Protein AF-A0A1F4JVZ9-F1 (afdb_monomer)

Sequence (107 aa):
MTAILTAGLSLKPQYDDAALACRAEGLWFEVHPENYLVADGPRLQWLEAMRARHPISLHGVSLSIAADAEPDAAHLQRLATLAGRRSGRGTQRKSRYRSCAIALRTA

Nearest PDB structures (foldseek):
  6wn6-assembly1_A  TM=4.108E-01  e=5.362E+00  Escherichia coli
  6sh5-assembly1_A  TM=3.761E-01  e=2.268E+00  Saccharomyces cerevisiae

Secondary structure (DSSP, 8-state):
--PPP--EEE--GGGHHHHHH---TT-EEEE-GGGT-SSSSHHHHHHHHHHHHS-EEE---S--TTSSSPP-HHHHHHHHHHHH---SS-------------S-S--

pLDDT: mean 80.31, std 22.62, range [27.42, 96.81]

Solvent-accessible surface area (backbone atoms only — not comparable to full-atom values): 7200 Å² total; per-residue (Å²): 134,87,79,81,88,67,53,72,44,79,66,51,81,96,42,48,69,60,59,62,70,56,79,67,83,64,51,30,36,33,40,54,50,79,80,49,75,55,98,73,53,73,62,46,55,49,51,36,56,40,57,65,77,32,58,71,46,77,51,80,85,80,66,58,87,88,49,96,60,81,67,61,63,70,56,52,52,48,52,52,50,61,70,67,60,72,60,85,80,74,88,70,71,83,69,87,73,90,77,83,77,84,82,88,88,84,133

Foldseek 3Di:
DDDDDADEEEDDPVCLVVLLPDDDPRYAYEYACVVVLDPDDPVLVSVLSNVVRHHYHHDYDPQPPVDPDDGDPVVVVSVVVSVPDHNPDDPPPPPVPPPDPDDDPDD

Structure (mmCIF, N/CA/C/O backbone):
data_AF-A0A1F4JVZ9-F1
#
_entry.id   AF-A0A1F4JVZ9-F1
#
loop_
_atom_site.group_PDB
_atom_site.id
_atom_site.type_symbol
_atom_site.label_atom_id
_atom_site.label_alt_id
_atom_site.label_comp_id
_atom_site.label_asym_id
_atom_site.label_entity_id
_atom_site.label_seq_id
_atom_site.pdbx_PDB_ins_code
_atom_site.Cartn_x
_atom_site.Cartn_y
_atom_site.Cartn_z
_atom_site.occupancy
_atom_site.B_iso_or_equiv
_atom_site.auth_seq_id
_atom_site.auth_comp_id
_atom_site.auth_asym_id
_atom_site.auth_atom_id
_atom_site.pdbx_PDB_model_num
ATOM 1 N N . MET A 1 1 ? 6.429 18.032 21.267 1.00 47.47 1 MET A N 1
ATOM 2 C CA . MET A 1 1 ? 5.406 17.141 20.677 1.00 47.47 1 MET A CA 1
ATOM 3 C C . MET A 1 1 ? 5.830 15.715 20.953 1.00 47.47 1 MET A C 1
ATOM 5 O O . MET A 1 1 ? 6.762 15.244 20.320 1.00 47.47 1 MET A O 1
ATOM 9 N N . THR A 1 2 ? 5.209 15.058 21.924 1.00 61.16 2 THR A N 1
ATOM 10 C CA . THR A 1 2 ? 5.399 13.625 22.163 1.00 61.16 2 THR A CA 1
ATOM 11 C C . THR A 1 2 ? 4.605 12.880 21.094 1.00 61.16 2 THR A C 1
ATOM 13 O O . THR A 1 2 ? 3.382 12.998 21.040 1.00 61.16 2 THR A O 1
ATOM 16 N N . ALA A 1 3 ? 5.292 12.204 20.174 1.00 79.38 3 ALA A N 1
ATOM 17 C CA . ALA A 1 3 ? 4.629 11.338 19.209 1.00 79.38 3 ALA A CA 1
ATOM 18 C C . ALA A 1 3 ? 4.195 10.056 19.928 1.00 79.38 3 ALA A C 1
ATOM 20 O O . ALA A 1 3 ? 5.013 9.406 20.576 1.00 79.38 3 ALA A O 1
ATOM 21 N N . ILE A 1 4 ? 2.911 9.711 19.833 1.00 87.31 4 ILE A N 1
ATOM 22 C CA . ILE A 1 4 ? 2.414 8.415 20.297 1.00 87.31 4 ILE A CA 1
ATOM 23 C C . ILE A 1 4 ? 2.856 7.375 19.265 1.00 87.31 4 ILE A C 1
ATOM 25 O O . ILE A 1 4 ? 2.565 7.521 18.075 1.00 87.31 4 ILE A O 1
ATOM 29 N N . LEU A 1 5 ? 3.592 6.358 19.715 1.00 90.06 5 LEU A N 1
ATOM 30 C CA . LEU A 1 5 ? 3.977 5.233 18.869 1.00 90.06 5 LEU A CA 1
ATOM 31 C C . LEU A 1 5 ? 2.740 4.406 18.516 1.00 90.06 5 LEU A C 1
ATOM 33 O O . LEU A 1 5 ? 1.847 4.213 19.337 1.00 90.06 5 LEU A O 1
ATOM 37 N N . THR A 1 6 ? 2.699 3.930 17.279 1.00 93.69 6 THR A N 1
ATOM 38 C CA . THR A 1 6 ? 1.590 3.149 16.725 1.00 93.69 6 THR A CA 1
ATOM 39 C C . THR A 1 6 ? 2.123 1.897 16.034 1.00 93.69 6 THR A C 1
ATOM 41 O O . THR A 1 6 ? 3.336 1.759 15.866 1.00 93.69 6 THR A O 1
ATOM 44 N N . ALA A 1 7 ? 1.235 0.983 15.639 1.00 93.06 7 ALA A N 1
ATOM 45 C CA . ALA A 1 7 ? 1.601 -0.282 15.009 1.00 93.06 7 ALA A CA 1
ATOM 46 C C . ALA A 1 7 ? 0.926 -0.444 13.642 1.00 93.06 7 ALA A C 1
ATOM 48 O O . ALA A 1 7 ? -0.219 -0.030 13.450 1.00 93.06 7 ALA A O 1
ATOM 49 N N . GLY A 1 8 ? 1.656 -1.060 12.712 1.00 94.69 8 GLY A N 1
ATOM 50 C CA . GLY A 1 8 ? 1.188 -1.366 11.365 1.00 94.69 8 GLY A CA 1
ATOM 51 C C . GLY A 1 8 ? 1.159 -2.860 11.088 1.00 94.69 8 GLY A C 1
ATOM 52 O O . GLY A 1 8 ? 1.949 -3.610 11.661 1.00 94.69 8 GLY A O 1
ATOM 53 N N . LEU A 1 9 ? 0.267 -3.283 10.193 1.00 95.44 9 LEU A N 1
ATOM 54 C CA . LEU A 1 9 ? 0.182 -4.662 9.710 1.00 95.44 9 LEU A CA 1
ATOM 55 C C . LEU A 1 9 ? 0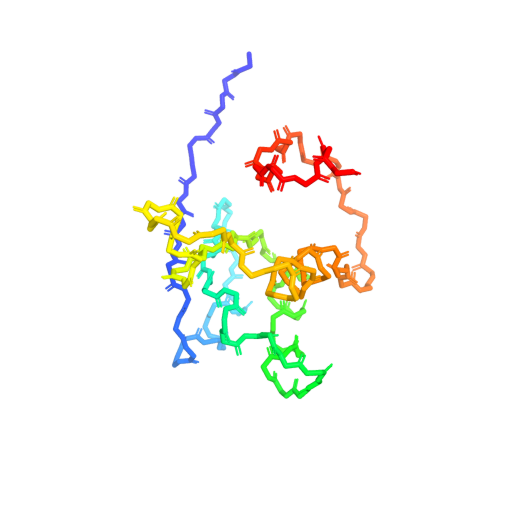.216 -4.705 8.182 1.00 95.44 9 LEU A C 1
ATOM 57 O O . LEU A 1 9 ? -0.510 -3.963 7.521 1.00 95.44 9 LEU A O 1
ATOM 61 N N . SER A 1 10 ? 0.994 -5.621 7.611 1.00 95.06 10 SER A N 1
ATOM 62 C CA . SER A 1 10 ? 0.914 -5.915 6.179 1.00 95.06 10 SER A CA 1
ATOM 63 C C . SER A 1 10 ? -0.410 -6.622 5.877 1.00 95.06 10 SER A C 1
ATOM 65 O O . SER A 1 10 ? -0.702 -7.688 6.427 1.00 95.06 10 SER A O 1
ATOM 67 N N . LEU A 1 11 ? -1.227 -6.024 5.013 1.00 93.62 11 LEU A N 1
ATOM 68 C CA . LEU A 1 11 ? -2.548 -6.539 4.673 1.00 93.62 11 LEU A CA 1
ATOM 69 C C . LEU A 1 11 ? -2.438 -7.653 3.629 1.00 93.62 11 LEU A C 1
ATOM 71 O O . LEU A 1 11 ? -1.834 -7.480 2.568 1.00 93.62 11 LEU A O 1
ATOM 75 N N . LYS A 1 12 ? -3.063 -8.794 3.925 1.00 90.19 12 LYS A N 1
ATOM 76 C CA . LYS A 1 12 ? -3.234 -9.908 2.987 1.00 90.19 12 LYS A CA 1
ATOM 77 C C . LYS A 1 12 ? -4.723 -10.079 2.680 1.00 90.19 12 LYS A C 1
ATOM 79 O O . LYS A 1 12 ? -5.503 -9.986 3.627 1.00 90.19 12 LYS A O 1
ATOM 84 N N . PRO A 1 13 ? -5.104 -10.442 1.440 1.00 87.62 13 PRO A N 1
ATOM 85 C CA . PRO A 1 13 ? -6.511 -10.518 1.027 1.00 87.62 13 PRO A CA 1
ATOM 86 C C . PRO A 1 13 ? -7.398 -11.387 1.930 1.00 87.62 13 PRO A C 1
ATOM 88 O O . PRO A 1 13 ? -8.551 -11.075 2.195 1.00 87.62 13 PRO A O 1
ATOM 91 N N . GLN A 1 14 ? -6.841 -12.469 2.477 1.00 92.00 14 GLN A N 1
ATOM 92 C CA . GLN A 1 14 ? -7.545 -13.360 3.408 1.00 92.00 14 GLN A CA 1
ATOM 93 C C . GLN A 1 14 ? -7.985 -12.702 4.733 1.00 92.00 14 GLN A C 1
ATOM 95 O O . GLN A 1 14 ? -8.724 -13.321 5.493 1.00 92.00 14 GLN A O 1
ATOM 100 N N . TYR A 1 15 ? -7.519 -11.486 5.034 1.00 93.50 15 TYR A N 1
ATOM 101 C CA . TYR A 1 15 ? -7.862 -10.737 6.244 1.00 93.50 15 TYR A CA 1
ATOM 102 C C . TYR A 1 15 ? -8.615 -9.435 5.949 1.00 93.50 15 TYR A C 1
ATOM 104 O O . TYR A 1 15 ? -8.800 -8.644 6.871 1.00 93.50 15 TYR A O 1
ATOM 112 N N . ASP A 1 16 ? -9.058 -9.207 4.711 1.00 90.12 16 ASP A N 1
ATOM 113 C CA . ASP A 1 16 ? -9.684 -7.948 4.292 1.00 90.12 16 ASP A CA 1
ATOM 114 C C . ASP A 1 16 ? -10.920 -7.596 5.143 1.00 90.12 16 ASP A C 1
ATOM 116 O O . ASP A 1 16 ? -11.006 -6.490 5.681 1.00 90.12 16 ASP A O 1
ATOM 120 N N . ASP A 1 17 ? -11.825 -8.551 5.383 1.00 93.19 17 ASP A N 1
ATOM 121 C CA . ASP A 1 17 ? -13.019 -8.334 6.215 1.00 93.19 17 ASP A CA 1
ATOM 122 C C . ASP A 1 17 ? -12.673 -8.005 7.674 1.00 93.19 17 ASP A C 1
ATOM 124 O O . ASP A 1 17 ? -13.231 -7.079 8.271 1.00 93.19 1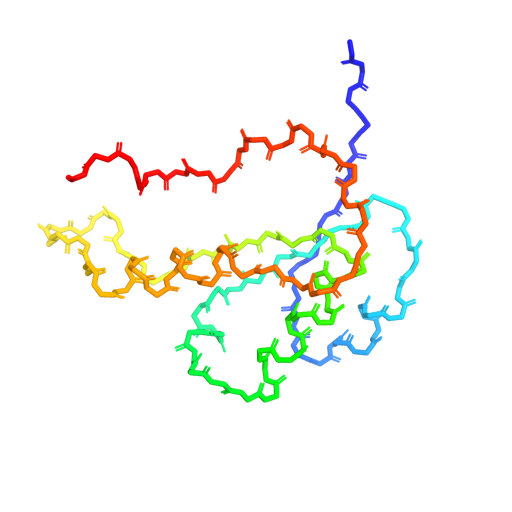7 ASP A O 1
ATOM 128 N N . ALA A 1 18 ? -11.720 -8.741 8.255 1.00 94.94 18 ALA A N 1
ATOM 129 C CA . ALA A 1 18 ? -11.278 -8.535 9.633 1.00 94.94 18 ALA A CA 1
ATOM 130 C C . ALA A 1 18 ? -10.559 -7.187 9.796 1.00 94.94 18 ALA A C 1
ATOM 132 O O . ALA A 1 18 ? -10.792 -6.465 10.769 1.00 94.94 18 ALA A O 1
ATOM 133 N N . ALA A 1 19 ? -9.717 -6.829 8.825 1.00 93.75 19 ALA A N 1
ATOM 134 C CA . ALA A 1 19 ? -9.019 -5.555 8.774 1.00 93.75 19 ALA A CA 1
ATOM 135 C C . ALA A 1 19 ? -10.014 -4.398 8.666 1.00 93.75 19 ALA A C 1
ATOM 137 O O . ALA A 1 19 ? -9.937 -3.458 9.455 1.00 93.75 19 ALA A O 1
ATOM 138 N N . LEU A 1 20 ? -11.003 -4.508 7.774 1.00 94.06 20 LEU A N 1
ATOM 139 C CA . LEU A 1 20 ? -12.051 -3.509 7.619 1.00 94.06 20 LEU A CA 1
ATOM 140 C C . LEU A 1 20 ? -12.853 -3.362 8.911 1.00 94.06 20 LEU A C 1
ATOM 142 O O . LEU A 1 20 ? -13.091 -2.240 9.356 1.00 94.06 20 LEU A O 1
ATOM 146 N N . ALA A 1 21 ? -13.282 -4.464 9.532 1.00 94.56 21 ALA A N 1
ATOM 147 C CA . ALA A 1 21 ? -14.068 -4.467 10.766 1.00 94.56 21 ALA A CA 1
ATOM 148 C C . ALA A 1 21 ? -13.313 -3.904 11.984 1.00 94.56 21 ALA A C 1
ATOM 150 O O . ALA A 1 21 ? -13.955 -3.425 12.921 1.00 94.56 21 ALA A O 1
ATOM 151 N N . CYS A 1 22 ? -11.978 -3.911 11.964 1.00 93.62 22 CYS A N 1
ATOM 152 C CA . CYS A 1 22 ? -11.151 -3.468 13.076 1.00 93.62 22 CYS A CA 1
ATOM 153 C C . CYS A 1 22 ? -11.410 -1.999 13.469 1.00 93.62 22 CYS A C 1
ATOM 155 O O . CYS A 1 22 ? -11.719 -1.124 12.652 1.00 93.62 22 CYS A O 1
ATOM 157 N N . ARG A 1 23 ? -11.299 -1.723 14.770 1.00 91.81 23 ARG A N 1
ATOM 158 C CA . ARG A 1 23 ? -11.490 -0.395 15.380 1.00 91.81 23 ARG A CA 1
ATOM 159 C C . ARG A 1 23 ? -10.341 0.007 16.305 1.00 91.81 23 ARG A C 1
ATOM 161 O O . ARG A 1 23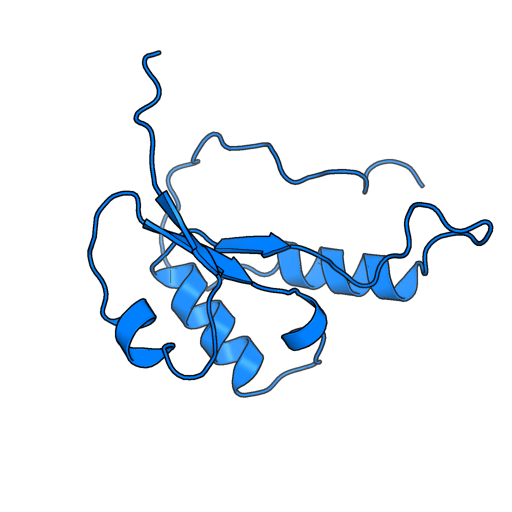 ? -10.473 0.986 17.028 1.00 91.81 23 ARG A O 1
ATOM 168 N N . ALA A 1 24 ? -9.240 -0.746 16.298 1.00 91.69 24 ALA A N 1
ATOM 169 C CA . ALA A 1 24 ? -8.091 -0.467 17.149 1.00 91.69 24 ALA A CA 1
ATOM 170 C C . ALA A 1 24 ? -7.491 0.907 16.814 1.00 91.69 24 ALA A C 1
ATOM 172 O O . ALA A 1 24 ? -7.154 1.188 15.660 1.00 91.69 24 ALA A O 1
ATOM 173 N N . GLU A 1 25 ? -7.364 1.765 17.825 1.00 90.38 25 GLU A N 1
ATOM 174 C CA . GLU A 1 25 ? -6.760 3.083 17.657 1.00 90.38 25 GLU A CA 1
ATOM 175 C C . GLU A 1 25 ? -5.274 2.961 17.309 1.00 90.38 25 GLU A C 1
ATOM 177 O O . GLU A 1 25 ? -4.553 2.115 17.834 1.00 90.38 25 GLU A O 1
ATOM 182 N N . GLY A 1 26 ? -4.809 3.812 16.395 1.00 89.25 26 GLY A N 1
ATOM 183 C CA . GLY A 1 26 ? -3.416 3.810 15.948 1.00 89.25 26 GLY A CA 1
ATOM 184 C C . GLY A 1 26 ? -3.055 2.699 14.957 1.00 89.25 26 GLY A C 1
ATOM 185 O O . GLY A 1 26 ? -1.946 2.723 14.439 1.00 89.25 26 GLY A O 1
ATOM 186 N N . LEU A 1 27 ? -3.955 1.766 14.634 1.00 93.62 27 LEU A N 1
ATOM 187 C CA . LEU A 1 27 ? -3.673 0.743 13.628 1.00 93.62 27 LEU A CA 1
ATOM 188 C C . LEU A 1 27 ? -3.636 1.342 12.214 1.00 93.62 27 LEU A C 1
ATOM 190 O O . LEU A 1 27 ? -4.567 2.035 11.790 1.00 93.62 27 LEU A O 1
ATOM 194 N N . TRP A 1 28 ? -2.584 1.021 11.468 1.00 94.81 28 TRP A N 1
ATOM 195 C CA . TRP A 1 28 ? -2.457 1.309 10.040 1.00 94.81 28 TRP A CA 1
ATOM 196 C C . TRP A 1 28 ? -2.096 0.041 9.264 1.00 94.81 28 TRP A C 1
ATOM 198 O O . TRP A 1 28 ? -1.635 -0.943 9.843 1.00 94.81 28 TRP A O 1
ATOM 208 N N . PHE A 1 29 ? -2.320 0.048 7.952 1.00 96.31 29 PHE A N 1
ATOM 209 C CA . PHE A 1 29 ? -2.031 -1.113 7.113 1.00 96.31 29 PHE A CA 1
ATOM 210 C C . PHE A 1 29 ? -1.034 -0.787 6.012 1.00 96.31 29 PHE A C 1
ATOM 212 O O . PHE A 1 29 ? -1.042 0.303 5.445 1.00 96.31 29 PHE A O 1
ATOM 219 N N . GLU A 1 30 ? -0.188 -1.754 5.695 1.00 96.81 30 GLU A N 1
ATOM 220 C CA . GLU A 1 30 ? 0.734 -1.700 4.569 1.00 96.81 30 GLU A CA 1
ATOM 221 C C . GLU A 1 30 ? 0.220 -2.572 3.426 1.00 96.81 30 GLU A C 1
ATOM 223 O O . GLU A 1 30 ? -0.254 -3.688 3.650 1.00 96.81 30 GLU A O 1
ATOM 228 N N . VAL A 1 31 ? 0.327 -2.070 2.197 1.00 95.44 31 VAL A N 1
ATOM 229 C CA . VAL A 1 31 ? -0.006 -2.817 0.982 1.00 95.44 31 VAL A CA 1
ATOM 230 C C . VAL A 1 31 ? 1.067 -2.639 -0.085 1.00 95.44 31 VAL A C 1
ATOM 232 O O . VAL A 1 31 ? 1.695 -1.585 -0.177 1.00 95.44 31 VAL A O 1
ATOM 235 N N . HIS A 1 32 ? 1.213 -3.640 -0.952 1.00 94.81 32 HIS A N 1
ATOM 236 C CA . HIS A 1 32 ? 2.003 -3.503 -2.174 1.00 94.81 32 HIS A CA 1
ATOM 237 C C . HIS A 1 32 ? 1.154 -2.834 -3.263 1.00 94.81 32 HIS A C 1
ATOM 239 O O . HIS A 1 32 ? 0.108 -3.388 -3.628 1.00 94.81 32 HIS A O 1
ATOM 245 N N . PRO A 1 33 ? 1.548 -1.658 -3.784 1.00 94.12 33 PRO A N 1
ATOM 246 C CA . PRO A 1 33 ? 0.786 -0.950 -4.806 1.00 94.12 33 PRO A CA 1
ATOM 247 C C . PRO A 1 33 ? 0.598 -1.781 -6.080 1.00 94.12 33 PRO A C 1
ATOM 249 O O . PRO A 1 33 ? -0.437 -1.652 -6.726 1.00 94.12 33 PRO A O 1
ATOM 252 N N . GLU A 1 34 ? 1.527 -2.678 -6.408 1.00 93.19 34 GLU A N 1
ATOM 253 C CA . GLU A 1 34 ? 1.516 -3.525 -7.606 1.00 93.19 34 GLU A CA 1
ATOM 254 C C . GLU A 1 34 ? 0.278 -4.423 -7.702 1.00 93.19 34 GLU A C 1
ATOM 256 O O . GLU A 1 34 ? -0.199 -4.707 -8.801 1.00 93.19 34 GLU A O 1
ATOM 261 N N . ASN A 1 35 ? -0.325 -4.784 -6.567 1.00 92.31 35 ASN A N 1
ATOM 262 C CA . ASN A 1 35 ? -1.582 -5.538 -6.538 1.00 92.31 35 ASN A CA 1
ATOM 263 C C . ASN A 1 35 ? -2.794 -4.715 -7.016 1.00 92.31 35 ASN A C 1
ATOM 265 O O . ASN A 1 35 ? -3.830 -5.295 -7.361 1.00 92.31 35 ASN A O 1
ATOM 269 N N . TYR A 1 36 ? -2.657 -3.386 -7.049 1.00 93.06 36 TYR A N 1
ATOM 270 C CA . TYR A 1 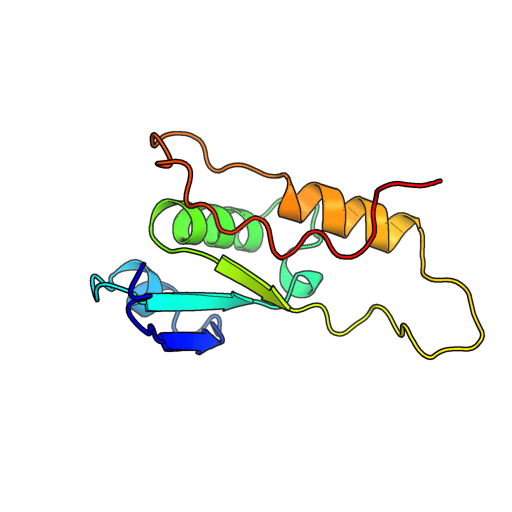36 ? -3.714 -2.401 -7.288 1.00 93.06 36 TYR A CA 1
ATOM 271 C C . TYR A 1 36 ? -3.437 -1.475 -8.481 1.00 93.06 36 TYR A C 1
ATOM 273 O O . TYR A 1 36 ? -4.258 -0.601 -8.757 1.00 93.06 36 TYR A O 1
ATOM 281 N N . LEU A 1 37 ? -2.331 -1.654 -9.220 1.00 92.25 37 LEU A N 1
ATOM 282 C CA . LEU A 1 37 ? -2.040 -0.923 -10.468 1.00 92.25 37 LEU A CA 1
ATOM 283 C C . LEU A 1 37 ? -2.895 -1.437 -11.644 1.00 92.25 37 LEU A C 1
ATOM 285 O O . LEU A 1 37 ? -2.391 -1.736 -12.726 1.00 92.25 37 LEU A O 1
ATOM 289 N N . VAL A 1 38 ? -4.202 -1.544 -11.414 1.00 88.75 38 VAL A N 1
ATOM 290 C CA . VAL A 1 38 ? -5.235 -1.931 -12.378 1.00 88.75 38 VAL A CA 1
ATOM 291 C C . VAL A 1 38 ? -6.134 -0.730 -12.672 1.00 88.75 38 VAL A C 1
ATOM 293 O O . VAL A 1 38 ? -6.228 0.195 -11.865 1.00 88.75 38 VAL A O 1
ATOM 296 N N . ALA A 1 39 ? -6.781 -0.719 -13.838 1.00 84.25 39 ALA A N 1
ATOM 297 C CA . ALA A 1 39 ? -7.642 0.396 -14.240 1.00 84.25 39 ALA A CA 1
ATOM 298 C C . ALA A 1 39 ? -8.854 0.558 -13.306 1.00 84.25 39 ALA A C 1
ATOM 300 O O . ALA A 1 39 ? -9.174 1.673 -12.895 1.00 84.25 39 ALA A O 1
ATOM 301 N N . ASP A 1 40 ? -9.483 -0.567 -12.964 1.00 85.31 40 ASP A N 1
ATOM 302 C CA . ASP A 1 40 ? -10.626 -0.678 -12.062 1.00 85.31 40 ASP A CA 1
ATOM 303 C C . ASP A 1 40 ? -10.726 -2.131 -11.553 1.00 85.31 40 ASP A C 1
ATOM 305 O O . ASP A 1 40 ? -9.959 -3.008 -11.968 1.00 85.31 40 ASP A O 1
ATOM 309 N N . GLY A 1 41 ? -11.669 -2.393 -10.655 1.00 89.50 41 GLY A N 1
ATOM 310 C CA . GLY A 1 41 ? -12.056 -3.723 -10.221 1.00 89.50 41 GLY A CA 1
ATOM 311 C C . GLY A 1 41 ? -12.163 -3.860 -8.704 1.00 89.50 41 GLY A C 1
ATOM 312 O O . GLY A 1 41 ? -11.897 -2.919 -7.949 1.00 89.50 41 GLY A O 1
ATOM 313 N N . PRO A 1 42 ? -12.505 -5.069 -8.230 1.00 90.31 42 PRO A N 1
ATOM 314 C CA . PRO A 1 42 ? -12.786 -5.321 -6.819 1.00 90.31 42 PRO A CA 1
ATOM 315 C C . PRO A 1 42 ? -11.601 -4.988 -5.907 1.00 90.31 42 PRO A C 1
ATOM 317 O O . PRO A 1 42 ? -11.802 -4.517 -4.795 1.00 90.31 42 PRO A O 1
ATOM 320 N N . ARG A 1 43 ? -10.358 -5.156 -6.383 1.00 90.44 43 ARG A N 1
ATOM 321 C CA . ARG A 1 43 ? -9.159 -4.805 -5.604 1.00 90.44 43 ARG A CA 1
ATOM 322 C C . ARG A 1 43 ? -9.082 -3.309 -5.313 1.00 90.44 43 ARG A C 1
ATOM 324 O O . ARG A 1 43 ? -8.747 -2.919 -4.200 1.00 90.44 43 ARG A O 1
ATOM 331 N N . LEU A 1 44 ? -9.389 -2.470 -6.302 1.00 91.50 44 LEU 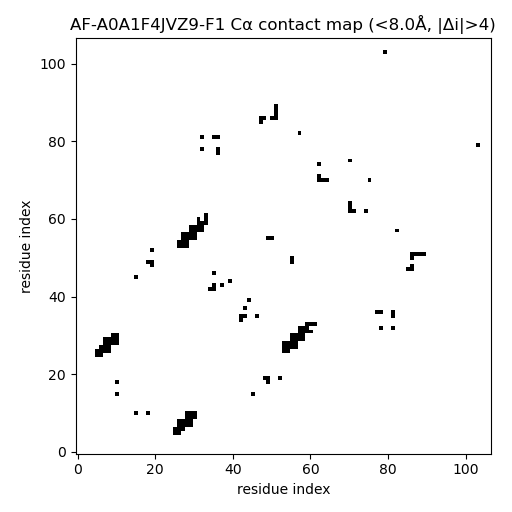A N 1
ATOM 332 C CA . LEU A 1 44 ? -9.322 -1.022 -6.129 1.00 91.50 44 LEU A CA 1
ATOM 333 C C . LEU A 1 44 ? -10.441 -0.534 -5.202 1.00 91.50 44 LEU A C 1
ATOM 335 O O . LEU A 1 44 ? -10.180 0.265 -4.307 1.00 91.50 44 LEU A O 1
ATOM 339 N N . GLN A 1 45 ? -11.644 -1.095 -5.344 1.00 91.56 45 GLN A N 1
ATOM 340 C CA . GLN A 1 45 ? -12.775 -0.824 -4.449 1.00 91.56 45 GLN A CA 1
ATOM 341 C C . GLN A 1 45 ? -12.451 -1.205 -2.995 1.00 91.56 45 GLN A C 1
ATOM 343 O O . GLN A 1 45 ? -12.726 -0.438 -2.072 1.00 91.56 45 GLN A O 1
ATOM 348 N N . TRP A 1 46 ? -11.793 -2.349 -2.789 1.00 91.75 46 TRP A N 1
ATOM 349 C CA . TRP A 1 46 ? -11.308 -2.776 -1.475 1.00 91.75 46 TRP A CA 1
ATOM 350 C C . TRP A 1 46 ? -10.281 -1.815 -0.880 1.00 91.75 46 TRP A C 1
ATOM 352 O O . TRP A 1 46 ? -10.409 -1.402 0.274 1.00 91.75 46 TRP A O 1
ATOM 362 N N . LEU A 1 47 ? -9.291 -1.401 -1.674 1.00 92.81 47 LEU A N 1
ATOM 363 C CA . LEU A 1 47 ? -8.300 -0.423 -1.236 1.00 92.81 47 LEU A CA 1
ATOM 364 C C . LEU A 1 47 ? -8.957 0.908 -0.846 1.00 92.81 47 LEU A C 1
ATOM 366 O O . LEU A 1 47 ? -8.585 1.510 0.1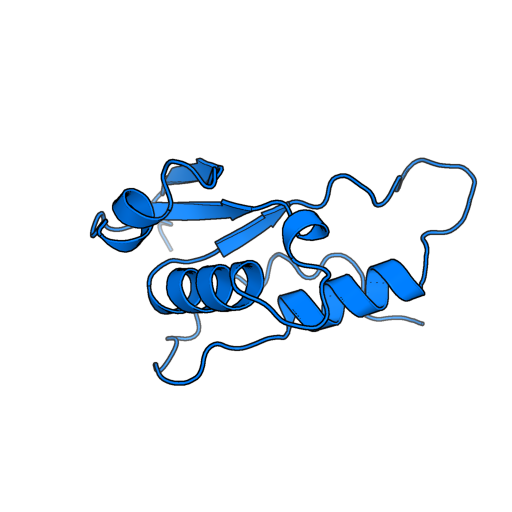61 1.00 92.81 47 LEU A O 1
ATOM 370 N N . GLU A 1 48 ? -9.943 1.369 -1.612 1.00 92.62 48 GLU A N 1
ATOM 371 C CA . GLU A 1 48 ? -10.680 2.598 -1.314 1.00 92.62 48 GLU A CA 1
ATOM 372 C C . GLU A 1 48 ? -11.498 2.490 -0.022 1.00 92.62 48 GLU A C 1
ATOM 374 O O . GLU A 1 48 ? -11.471 3.428 0.785 1.00 92.62 48 GLU A O 1
ATOM 379 N N . ALA A 1 49 ? -12.153 1.347 0.212 1.00 92.81 49 ALA A N 1
ATOM 380 C CA . ALA A 1 49 ? -12.879 1.053 1.447 1.00 92.81 49 ALA A CA 1
ATOM 381 C C . ALA A 1 49 ? -11.948 1.012 2.671 1.00 92.81 49 ALA A C 1
ATOM 383 O O . ALA A 1 49 ? -12.268 1.586 3.717 1.00 92.81 49 ALA A O 1
ATOM 384 N N . MET A 1 50 ? -10.765 0.406 2.531 1.00 93.00 50 MET A N 1
ATOM 385 C CA . MET A 1 50 ? -9.736 0.392 3.573 1.00 93.00 50 MET A CA 1
ATOM 386 C C . MET A 1 50 ? -9.204 1.798 3.866 1.00 93.00 50 MET A C 1
ATOM 388 O O . MET A 1 50 ? -9.183 2.208 5.027 1.00 93.00 50 MET A O 1
ATOM 392 N N . ARG A 1 51 ? -8.866 2.586 2.833 1.00 92.75 51 ARG A N 1
ATOM 393 C CA . ARG A 1 51 ? -8.397 3.983 2.972 1.00 92.75 51 ARG A CA 1
ATOM 394 C C . ARG A 1 51 ? -9.428 4.908 3.619 1.00 92.75 51 ARG A C 1
ATOM 396 O O . ARG A 1 51 ? -9.048 5.920 4.206 1.00 92.75 51 ARG A O 1
ATOM 403 N N . ALA A 1 52 ? -10.716 4.581 3.519 1.00 92.06 52 ALA A N 1
ATOM 404 C CA . ALA A 1 52 ? -11.777 5.336 4.179 1.00 92.06 52 ALA A CA 1
ATOM 405 C C . ALA A 1 52 ? -11.814 5.116 5.705 1.00 92.06 52 ALA A C 1
ATOM 407 O O . ALA A 1 52 ? -12.371 5.946 6.422 1.00 92.06 52 ALA A O 1
ATOM 408 N N . ARG A 1 53 ? -11.236 4.017 6.212 1.00 91.56 53 ARG A N 1
ATOM 409 C CA . ARG A 1 53 ? -11.302 3.625 7.635 1.00 91.56 53 ARG A CA 1
ATOM 410 C C . ARG A 1 53 ? -9.949 3.638 8.336 1.00 91.56 53 ARG A C 1
ATOM 412 O O . ARG A 1 53 ? -9.896 3.967 9.517 1.00 91.56 53 ARG A O 1
ATOM 419 N N . HIS A 1 54 ? -8.875 3.314 7.624 1.00 93.06 54 HIS A N 1
ATOM 420 C CA . HIS A 1 54 ? -7.538 3.153 8.185 1.00 93.06 54 HIS A CA 1
ATOM 421 C C . HIS A 1 54 ? -6.496 3.922 7.364 1.00 93.06 54 HIS A C 1
ATOM 423 O O . HIS A 1 54 ? -6.612 4.000 6.136 1.00 93.06 54 HIS A O 1
ATOM 429 N N . PRO A 1 55 ? -5.449 4.478 8.001 1.00 93.50 55 PRO A N 1
ATOM 430 C CA . PRO A 1 55 ? -4.272 4.943 7.280 1.00 93.50 55 PRO A CA 1
ATOM 431 C C . PRO A 1 55 ? -3.619 3.778 6.530 1.00 93.50 55 PRO A C 1
ATOM 433 O O . PRO A 1 55 ? -3.482 2.685 7.082 1.00 93.50 55 PRO A O 1
ATOM 436 N N . ILE A 1 56 ? -3.201 4.032 5.290 1.00 94.38 56 ILE A N 1
ATOM 437 C CA . ILE A 1 56 ? -2.548 3.044 4.428 1.00 94.38 56 ILE A CA 1
ATOM 438 C C . ILE A 1 56 ? -1.157 3.538 4.032 1.00 94.38 56 ILE A C 1
ATOM 440 O O . ILE A 1 56 ? -1.008 4.681 3.595 1.00 94.38 56 ILE A O 1
ATOM 444 N N . SER A 1 57 ? -0.169 2.656 4.151 1.00 95.00 57 SER A N 1
ATOM 445 C CA . SER A 1 57 ? 1.172 2.798 3.584 1.00 95.00 57 SER A CA 1
ATOM 446 C C . SER A 1 57 ? 1.271 2.000 2.281 1.00 95.00 57 SER A C 1
ATOM 448 O O . SER A 1 57 ? 0.796 0.865 2.212 1.00 95.00 57 SER A O 1
ATOM 450 N N . LEU A 1 58 ? 1.878 2.589 1.248 1.00 94.81 58 LEU A N 1
ATOM 451 C CA . LEU A 1 58 ? 2.188 1.901 -0.007 1.00 94.81 58 LEU A CA 1
ATOM 452 C C . LEU A 1 58 ? 3.664 1.499 0.012 1.00 94.81 58 LEU A C 1
ATOM 454 O O . LEU A 1 58 ? 4.533 2.368 0.006 1.00 94.81 58 LEU A O 1
ATOM 458 N N . HIS A 1 59 ? 3.936 0.198 0.008 1.00 95.00 59 HIS A N 1
ATOM 459 C CA . HIS A 1 59 ? 5.284 -0.359 -0.006 1.00 95.00 59 HIS A CA 1
ATOM 460 C C . HIS A 1 59 ? 5.573 -0.980 -1.375 1.00 95.00 59 HIS A C 1
ATOM 462 O O . HIS A 1 59 ? 5.152 -2.101 -1.650 1.00 95.00 59 HIS A O 1
ATOM 468 N N . GLY A 1 60 ? 6.229 -0.221 -2.257 1.00 92.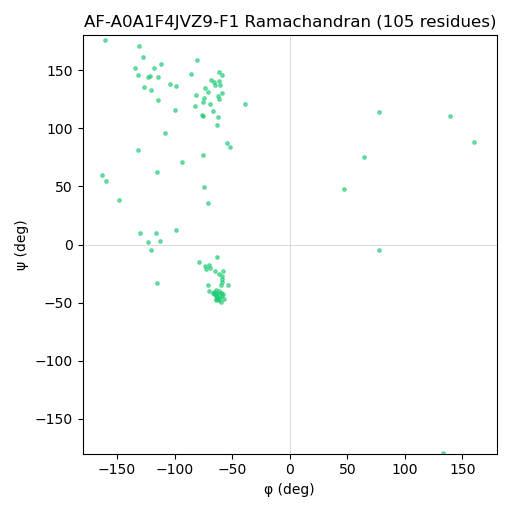06 60 GLY A N 1
ATOM 469 C CA . GLY A 1 60 ? 6.591 -0.689 -3.597 1.00 92.06 60 GLY A CA 1
ATOM 470 C C . GLY A 1 60 ? 7.749 -1.683 -3.558 1.00 92.06 60 GLY A C 1
ATOM 471 O O . GLY A 1 60 ? 8.753 -1.434 -2.893 1.00 92.06 60 GLY A O 1
ATOM 472 N N . VAL A 1 61 ? 7.625 -2.778 -4.305 1.00 91.62 61 VAL A N 1
ATOM 473 C CA . VAL A 1 61 ? 8.623 -3.861 -4.371 1.00 91.62 61 VAL A CA 1
ATOM 474 C C . VAL A 1 61 ? 9.174 -4.082 -5.781 1.00 91.62 61 VAL A C 1
ATOM 476 O O . VAL A 1 61 ? 10.081 -4.889 -5.962 1.00 91.62 61 VAL A O 1
ATOM 479 N N . SER A 1 62 ? 8.654 -3.379 -6.791 1.00 88.06 62 SER A N 1
ATOM 480 C CA . SER A 1 62 ? 8.970 -3.651 -8.203 1.00 88.06 62 SER A CA 1
ATOM 481 C C . SER A 1 62 ? 9.774 -2.569 -8.928 1.00 88.06 62 SER A C 1
ATOM 483 O O . SER A 1 62 ? 10.019 -2.708 -10.121 1.00 88.06 62 SER A O 1
ATOM 485 N N . LEU A 1 63 ? 10.194 -1.498 -8.247 1.00 87.94 63 LEU A N 1
ATOM 486 C CA . LEU A 1 63 ? 10.820 -0.347 -8.914 1.00 87.94 63 LEU A CA 1
ATOM 487 C C . LEU A 1 63 ? 12.302 -0.559 -9.282 1.00 87.94 63 LEU A C 1
ATOM 489 O O . LEU A 1 63 ? 12.833 0.209 -10.073 1.00 87.94 63 LEU A O 1
ATOM 493 N N . SER A 1 64 ? 12.969 -1.575 -8.719 1.00 87.69 64 SER A N 1
ATOM 494 C CA . SER A 1 64 ? 14.389 -1.880 -8.983 1.00 87.69 64 SER A CA 1
ATOM 495 C C . SER A 1 64 ? 15.310 -0.651 -8.907 1.00 87.69 64 SER A C 1
ATOM 497 O O . SER A 1 64 ? 16.147 -0.437 -9.772 1.00 87.69 64 SER A O 1
ATOM 499 N N . ILE A 1 65 ? 15.174 0.159 -7.850 1.00 88.12 65 ILE A N 1
ATOM 500 C CA . ILE A 1 65 ? 15.832 1.478 -7.702 1.00 88.12 65 ILE A CA 1
ATOM 501 C C . ILE A 1 65 ? 17.372 1.410 -7.785 1.00 88.12 65 ILE A C 1
ATOM 503 O O . ILE A 1 65 ? 18.016 2.407 -8.087 1.00 88.12 65 ILE A O 1
ATOM 507 N N . ALA A 1 66 ? 17.961 0.245 -7.507 1.00 89.75 66 ALA A N 1
ATOM 508 C CA . ALA A 1 66 ? 19.405 0.014 -7.551 1.00 89.75 66 ALA A CA 1
ATOM 509 C C . ALA A 1 66 ? 19.890 -0.666 -8.850 1.00 89.75 66 ALA A C 1
ATOM 511 O O . ALA A 1 66 ? 21.007 -1.174 -8.880 1.00 89.75 66 ALA A O 1
ATOM 512 N N . ALA A 1 67 ? 19.055 -0.746 -9.888 1.00 91.75 67 ALA A N 1
ATOM 513 C CA . ALA A 1 67 ? 19.460 -1.255 -11.195 1.00 91.75 67 ALA A CA 1
ATOM 514 C C . ALA A 1 67 ? 20.201 -0.185 -12.017 1.00 91.75 67 ALA A C 1
ATOM 516 O O . ALA A 1 67 ? 20.014 1.009 -11.802 1.00 91.75 67 ALA A O 1
ATOM 517 N N . ASP A 1 68 ? 20.988 -0.624 -13.003 1.00 94.44 68 ASP A N 1
ATOM 518 C CA . ASP A 1 68 ? 21.698 0.273 -13.933 1.00 94.44 68 ASP A CA 1
ATOM 519 C C . ASP A 1 68 ? 20.754 1.006 -14.902 1.00 94.44 68 ASP A C 1
ATOM 521 O O . ASP A 1 68 ? 21.120 2.018 -15.498 1.00 94.44 68 ASP A O 1
ATOM 525 N N . ALA A 1 69 ? 19.539 0.485 -15.087 1.00 92.62 69 ALA A N 1
ATOM 526 C CA . ALA A 1 69 ? 18.522 1.088 -15.935 1.00 92.62 69 ALA A CA 1
ATOM 527 C C . ALA A 1 69 ? 17.712 2.146 -15.174 1.00 92.62 69 ALA A C 1
ATOM 529 O O . ALA A 1 69 ? 17.419 1.992 -13.987 1.00 92.62 69 ALA A O 1
ATOM 530 N N . GLU A 1 70 ? 17.286 3.190 -15.884 1.00 93.25 70 GLU A N 1
ATOM 531 C CA . GLU A 1 70 ? 16.373 4.187 -15.327 1.00 93.25 70 GLU A CA 1
ATOM 532 C C . GLU A 1 70 ? 15.025 3.557 -14.913 1.00 93.25 70 GLU A C 1
ATOM 534 O O . GLU A 1 70 ? 14.551 2.614 -15.561 1.00 93.25 70 GLU A O 1
ATOM 539 N N . PRO A 1 71 ? 14.363 4.081 -13.863 1.00 90.88 71 PRO A N 1
ATOM 540 C CA . PRO A 1 71 ? 13.041 3.611 -13.466 1.00 90.88 71 PRO A CA 1
ATOM 541 C C . PRO A 1 71 ? 11.988 3.805 -14.567 1.00 90.88 71 PRO A C 1
ATOM 543 O O . PRO A 1 71 ? 11.926 4.852 -15.209 1.00 90.88 71 PRO A O 1
ATOM 546 N N . ASP A 1 72 ? 11.086 2.832 -14.724 1.00 92.38 72 ASP A N 1
ATOM 547 C CA . ASP A 1 72 ? 9.973 2.925 -15.678 1.00 92.38 72 ASP A CA 1
ATOM 548 C C . ASP A 1 72 ? 9.038 4.103 -15.331 1.00 92.38 72 ASP A C 1
ATOM 550 O O . ASP A 1 72 ? 8.262 4.063 -14.368 1.00 92.38 72 ASP A O 1
ATOM 554 N N . ALA A 1 73 ? 9.068 5.146 -16.165 1.00 94.19 73 ALA A N 1
ATOM 555 C CA . ALA A 1 73 ? 8.239 6.338 -16.016 1.00 94.19 73 ALA A CA 1
ATOM 556 C C . ALA A 1 73 ? 6.729 6.028 -16.040 1.00 94.19 73 ALA A C 1
ATOM 558 O O . ALA A 1 73 ? 5.953 6.650 -15.308 1.00 94.19 73 ALA A O 1
ATOM 559 N N . ALA A 1 74 ? 6.287 5.040 -16.825 1.00 93.56 74 ALA A N 1
ATOM 560 C CA . ALA A 1 74 ? 4.884 4.634 -16.868 1.00 93.56 74 ALA A CA 1
ATOM 561 C C . ALA A 1 74 ? 4.470 3.912 -15.577 1.00 93.56 74 ALA A C 1
ATOM 563 O O . ALA A 1 74 ? 3.339 4.062 -15.103 1.00 93.56 74 ALA A O 1
ATOM 564 N N . HIS A 1 75 ? 5.370 3.13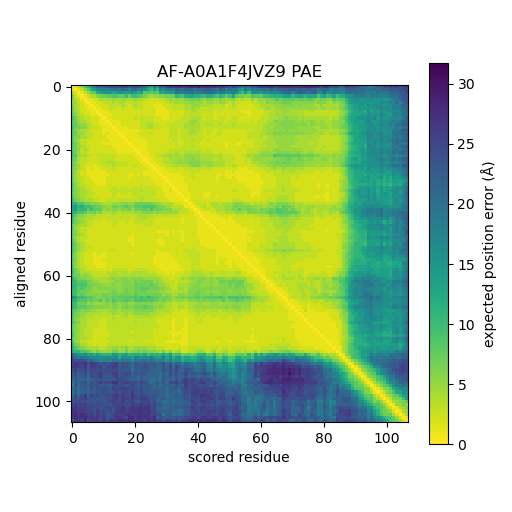5 -14.973 1.00 92.94 75 HIS A N 1
ATOM 565 C CA . HIS A 1 75 ? 5.154 2.573 -13.641 1.00 92.94 75 HIS A CA 1
ATOM 566 C C . HIS A 1 75 ? 5.053 3.676 -12.578 1.00 92.94 75 HIS A C 1
ATOM 568 O O . HIS A 1 75 ? 4.082 3.697 -11.817 1.00 92.94 75 HIS A O 1
ATOM 574 N N . LEU A 1 76 ? 5.982 4.638 -12.574 1.00 93.75 76 LEU A N 1
ATOM 575 C CA . LEU A 1 76 ? 5.958 5.778 -11.652 1.00 93.75 76 LEU A CA 1
ATOM 576 C C . LEU A 1 76 ? 4.664 6.593 -11.770 1.00 93.75 76 LEU A C 1
ATOM 578 O O . LEU A 1 76 ? 4.057 6.930 -10.754 1.00 93.75 76 LEU A O 1
ATOM 582 N N . GLN A 1 77 ? 4.182 6.848 -12.989 1.00 94.38 77 GLN A N 1
ATOM 583 C CA . GLN A 1 77 ? 2.931 7.575 -13.211 1.00 94.38 77 GLN A CA 1
ATOM 584 C C . GLN A 1 77 ? 1.710 6.817 -12.669 1.00 94.38 77 GLN A C 1
ATOM 586 O O . GLN A 1 77 ? 0.804 7.421 -12.081 1.00 94.38 77 GLN A O 1
ATOM 591 N N . ARG A 1 78 ? 1.673 5.487 -12.825 1.00 93.81 78 ARG A N 1
ATOM 592 C CA . ARG A 1 78 ? 0.609 4.644 -12.255 1.00 93.81 78 ARG A CA 1
ATOM 593 C C . ARG A 1 78 ? 0.657 4.645 -10.727 1.00 93.81 78 ARG A C 1
ATOM 595 O O . ARG A 1 78 ? -0.388 4.804 -10.094 1.00 93.81 78 ARG A O 1
ATOM 602 N N . LEU A 1 79 ? 1.849 4.548 -10.138 1.00 94.00 79 LEU A N 1
ATOM 603 C CA . LEU A 1 79 ? 2.050 4.631 -8.690 1.00 94.00 79 LEU A CA 1
ATOM 604 C C . LEU A 1 79 ? 1.616 5.996 -8.132 1.00 94.00 79 LEU A C 1
ATOM 606 O O . LEU A 1 79 ? 0.869 6.054 -7.155 1.00 94.00 79 LEU A O 1
ATOM 610 N N . ALA A 1 80 ? 2.010 7.090 -8.788 1.00 93.44 80 ALA A N 1
ATOM 611 C CA . ALA A 1 80 ? 1.610 8.451 -8.430 1.00 93.44 80 ALA A CA 1
ATOM 612 C C . ALA A 1 80 ? 0.090 8.622 -8.463 1.00 93.44 80 ALA A C 1
ATOM 614 O O . ALA A 1 80 ? -0.510 9.182 -7.543 1.00 93.44 80 ALA A O 1
ATOM 615 N N . THR A 1 81 ? -0.532 8.094 -9.519 1.00 93.69 81 THR A N 1
ATOM 616 C CA . THR A 1 81 ? -1.984 8.099 -9.691 1.00 93.69 81 THR A CA 1
ATOM 617 C C . THR A 1 81 ? -2.658 7.356 -8.541 1.00 93.69 81 THR A C 1
ATOM 619 O O . THR A 1 81 ? -3.553 7.907 -7.902 1.00 93.69 81 THR A O 1
ATOM 622 N N . LEU A 1 82 ? -2.203 6.141 -8.215 1.00 93.69 82 LEU A N 1
ATOM 623 C CA . LEU A 1 82 ? -2.737 5.345 -7.106 1.00 93.69 82 LEU A CA 1
ATOM 624 C C . LEU A 1 82 ? -2.585 6.063 -5.753 1.00 93.69 82 LEU A C 1
ATOM 626 O O . LEU A 1 82 ? -3.543 6.139 -4.977 1.00 93.69 82 LEU A O 1
ATOM 630 N N . ALA A 1 83 ? -1.413 6.637 -5.476 1.00 92.31 83 ALA A N 1
ATOM 631 C CA . ALA A 1 83 ? -1.158 7.396 -4.253 1.00 92.31 83 ALA A CA 1
ATOM 632 C C . ALA A 1 83 ? -2.079 8.624 -4.143 1.00 92.31 83 ALA A C 1
ATOM 634 O O . ALA A 1 83 ? -2.626 8.903 -3.071 1.00 92.31 83 ALA A O 1
ATOM 635 N N . GLY A 1 84 ? -2.302 9.313 -5.266 1.00 90.19 84 GLY A N 1
ATOM 636 C CA . GLY A 1 84 ? -3.149 10.499 -5.374 1.00 90.19 84 GLY A CA 1
ATOM 637 C C . GLY A 1 84 ? -4.656 10.237 -5.304 1.00 90.19 84 GLY A C 1
ATOM 638 O O . GLY A 1 84 ? -5.403 11.173 -5.005 1.00 90.19 84 GLY A O 1
ATOM 639 N N . ARG A 1 85 ? -5.120 8.998 -5.531 1.00 86.44 85 ARG A N 1
ATOM 640 C CA . ARG A 1 85 ? -6.542 8.637 -5.392 1.00 86.44 85 ARG A CA 1
ATOM 641 C C . ARG A 1 85 ? -7.026 8.928 -3.971 1.00 86.44 85 ARG A C 1
ATOM 643 O O . ARG A 1 85 ? -6.397 8.537 -2.990 1.00 86.44 85 ARG A O 1
ATOM 650 N N . ARG A 1 86 ? -8.156 9.624 -3.858 1.00 71.75 86 ARG A N 1
ATOM 651 C CA . ARG A 1 86 ? -8.809 9.943 -2.584 1.00 71.75 86 ARG A CA 1
ATOM 652 C C . ARG A 1 86 ? -10.151 9.229 -2.541 1.00 71.75 86 ARG A C 1
ATOM 654 O O . ARG A 1 86 ? -10.973 9.462 -3.421 1.00 71.75 86 ARG A O 1
ATOM 661 N N . SER A 1 87 ? -10.385 8.421 -1.511 1.00 57.75 87 SER A N 1
ATOM 662 C CA . SER A 1 87 ? -11.714 7.877 -1.232 1.00 57.75 87 SER A CA 1
ATOM 663 C C . SER A 1 87 ? -12.669 9.043 -0.944 1.00 57.75 87 SER A C 1
ATOM 665 O O . SER A 1 87 ? -12.360 9.923 -0.135 1.00 57.75 87 SER A O 1
ATOM 667 N N . GLY A 1 88 ? -13.805 9.103 -1.638 1.00 48.97 88 GLY A N 1
ATOM 668 C CA . GLY A 1 88 ? -14.812 10.137 -1.412 1.00 48.97 88 GLY A CA 1
ATOM 669 C C . GLY A 1 88 ? -15.436 10.025 -0.016 1.00 48.97 88 GLY A C 1
ATOM 670 O O . GLY A 1 88 ? -15.806 8.936 0.405 1.00 48.97 88 GLY A O 1
ATOM 671 N N . ARG A 1 89 ? -15.618 11.181 0.640 1.00 38.97 89 ARG A N 1
ATOM 672 C CA . ARG A 1 89 ? -16.214 11.430 1.974 1.00 38.97 89 ARG A CA 1
ATOM 673 C C . ARG A 1 89 ? -15.334 11.137 3.198 1.00 38.97 89 ARG A C 1
ATOM 675 O O . ARG A 1 89 ? -15.076 10.003 3.570 1.00 38.97 89 ARG A O 1
ATOM 682 N N . GLY A 1 90 ? -15.014 12.222 3.901 1.00 36.84 90 GLY A N 1
ATOM 683 C CA . GLY A 1 90 ? -14.453 12.215 5.247 1.00 36.84 90 GLY A CA 1
ATOM 684 C C . GLY A 1 90 ? -13.375 13.274 5.366 1.00 36.84 90 GLY A C 1
ATOM 685 O O . GLY A 1 90 ? -12.321 13.161 4.749 1.00 36.84 90 GLY A O 1
ATOM 686 N N . THR A 1 91 ? -13.652 14.326 6.129 1.00 39.34 91 THR A N 1
ATOM 687 C CA . THR A 1 91 ? -12.720 15.392 6.495 1.00 39.34 91 THR A CA 1
ATOM 688 C C . THR A 1 91 ? -11.478 14.767 7.131 1.00 39.34 91 THR A C 1
ATOM 690 O O . THR A 1 91 ? -11.415 14.595 8.346 1.00 39.34 91 THR A O 1
ATOM 693 N N . GLN A 1 92 ? -10.481 14.387 6.325 1.00 42.34 92 GLN A N 1
ATOM 694 C CA . GLN A 1 92 ? -9.183 14.010 6.854 1.00 42.34 92 GLN A CA 1
ATOM 695 C C . GLN A 1 92 ? -8.633 15.267 7.516 1.00 42.34 92 GLN A C 1
ATOM 697 O O . GLN A 1 92 ? -8.167 16.200 6.854 1.00 42.34 92 GLN A O 1
ATOM 702 N N . ARG A 1 93 ? -8.710 15.300 8.855 1.00 37.44 93 ARG A N 1
ATOM 703 C CA . ARG A 1 93 ? -7.788 16.083 9.673 1.00 37.44 93 ARG A CA 1
ATOM 704 C C . ARG A 1 93 ? -6.435 15.925 9.005 1.00 37.44 93 ARG A C 1
ATOM 706 O O . ARG A 1 93 ? -5.997 14.793 8.823 1.00 37.44 93 ARG A O 1
ATOM 713 N N . LYS A 1 94 ? -5.840 17.048 8.589 1.00 33.75 94 LYS A N 1
ATOM 714 C CA . LYS A 1 94 ? -4.485 17.136 8.041 1.00 33.75 94 LYS A CA 1
ATOM 715 C C . LYS A 1 94 ? -3.534 16.456 9.027 1.00 33.75 94 LYS A C 1
ATOM 717 O O . LYS A 1 94 ? -2.966 17.114 9.897 1.00 33.75 94 LYS A O 1
ATOM 722 N N . SER A 1 95 ? -3.418 15.136 8.944 1.00 37.41 95 SER A N 1
ATOM 723 C CA . SER A 1 95 ? -2.424 14.379 9.668 1.00 37.41 95 SER A CA 1
ATOM 724 C C . SER A 1 95 ? -1.119 14.822 9.046 1.00 37.41 95 SER A C 1
ATOM 726 O O . SER A 1 95 ? -0.913 14.696 7.839 1.00 37.41 95 SER A O 1
ATOM 728 N N . ARG A 1 96 ? -0.294 15.484 9.853 1.00 38.69 96 ARG A N 1
ATOM 729 C CA . ARG A 1 96 ? 0.956 16.129 9.449 1.00 38.69 96 ARG A CA 1
ATOM 730 C C . ARG A 1 96 ? 2.045 15.104 9.099 1.00 38.69 96 ARG A C 1
ATOM 732 O O . ARG A 1 96 ? 3.212 15.361 9.348 1.00 38.69 96 ARG A O 1
ATOM 739 N N . TYR A 1 97 ? 1.688 13.971 8.503 1.00 36.41 97 TYR A N 1
ATOM 740 C CA . TYR A 1 97 ? 2.625 13.012 7.936 1.00 36.41 97 TYR A CA 1
ATOM 741 C C . TYR A 1 97 ? 2.804 13.318 6.451 1.00 36.41 97 TYR A C 1
ATOM 743 O O . TYR A 1 97 ? 2.332 12.624 5.555 1.00 36.41 97 TYR A O 1
ATOM 751 N N . ARG A 1 98 ? 3.493 14.436 6.199 1.00 35.50 98 ARG A N 1
ATOM 752 C CA . ARG A 1 98 ? 4.205 14.667 4.941 1.00 35.50 98 ARG A CA 1
ATOM 753 C C . ARG A 1 98 ? 5.473 13.811 4.970 1.00 35.50 98 ARG A C 1
ATOM 755 O O . ARG A 1 98 ? 6.547 14.331 5.239 1.00 35.50 98 ARG A O 1
ATOM 762 N N . SER A 1 99 ? 5.352 12.512 4.738 1.00 34.81 99 SER A N 1
ATOM 763 C CA . SER A 1 99 ? 6.527 11.637 4.626 1.00 34.81 99 SER A CA 1
ATOM 764 C C . SER A 1 99 ? 6.176 10.309 3.958 1.00 34.81 99 SER A C 1
ATOM 766 O O . SER A 1 99 ? 6.326 9.240 4.525 1.00 34.81 99 SER A O 1
ATOM 768 N N . CYS A 1 100 ? 5.691 10.397 2.722 1.00 31.98 100 CYS A N 1
ATOM 769 C CA . CYS A 1 100 ? 5.940 9.388 1.689 1.00 31.98 100 CYS A CA 1
ATOM 770 C C . CYS A 1 100 ? 5.699 10.035 0.316 1.00 31.98 100 CYS A C 1
ATOM 772 O O . CYS A 1 100 ? 4.854 9.639 -0.474 1.00 31.98 100 CYS A O 1
ATOM 774 N N . ALA A 1 101 ? 6.391 11.150 0.089 1.00 32.41 101 ALA A N 1
ATOM 775 C CA . ALA A 1 101 ? 6.604 11.710 -1.238 1.00 32.41 101 ALA A CA 1
ATOM 776 C C . ALA A 1 101 ? 8.110 11.625 -1.489 1.00 32.41 101 ALA A C 1
ATOM 778 O O . ALA A 1 101 ? 8.799 12.640 -1.552 1.00 32.41 101 ALA A O 1
ATOM 779 N N . ILE A 1 102 ? 8.638 10.400 -1.507 1.00 36.72 102 ILE A N 1
ATOM 780 C CA . ILE A 1 102 ? 9.962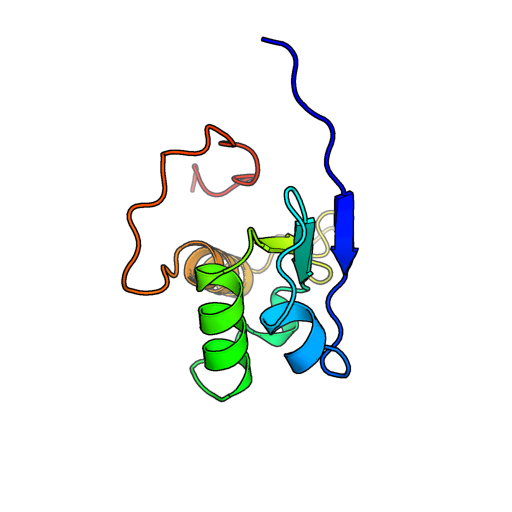 10.170 -2.070 1.00 36.72 102 ILE A CA 1
ATOM 781 C C . ILE A 1 102 ? 9.772 10.228 -3.588 1.00 36.72 102 ILE A C 1
ATOM 783 O O . ILE A 1 102 ? 9.093 9.391 -4.172 1.00 36.72 102 ILE A O 1
ATOM 787 N N . ALA A 1 103 ? 10.334 11.296 -4.159 1.00 31.59 103 ALA A N 1
ATOM 788 C CA . ALA A 1 103 ? 10.683 11.479 -5.565 1.00 31.59 103 ALA A CA 1
ATOM 789 C C . ALA A 1 103 ? 9.545 11.508 -6.603 1.00 31.59 103 ALA A C 1
ATOM 791 O O . ALA A 1 103 ? 9.430 10.593 -7.395 1.00 31.59 103 ALA A O 1
ATOM 792 N N . LEU A 1 104 ? 8.779 12.606 -6.692 1.00 30.91 104 LEU A N 1
ATOM 793 C CA . LEU A 1 104 ? 8.088 12.999 -7.944 1.00 30.91 104 LEU A CA 1
ATOM 794 C C . LEU A 1 104 ? 7.947 14.534 -8.077 1.00 30.91 104 LEU A C 1
ATOM 796 O O . LEU A 1 104 ? 6.935 15.069 -8.523 1.00 30.91 104 LEU A O 1
ATOM 800 N N . ARG A 1 105 ? 8.971 15.283 -7.655 1.00 27.42 105 ARG A N 1
ATOM 801 C CA . ARG A 1 105 ? 9.127 16.707 -7.994 1.00 27.42 105 ARG A CA 1
ATOM 802 C C . ARG A 1 105 ? 10.544 16.946 -8.484 1.00 27.42 105 ARG A C 1
ATOM 804 O O . ARG A 1 105 ? 11.371 17.349 -7.682 1.00 27.42 105 ARG A O 1
ATOM 811 N N . THR A 1 106 ? 10.755 16.626 -9.757 1.00 27.89 106 THR A N 1
ATOM 812 C CA . THR A 1 106 ? 11.608 17.287 -10.764 1.00 27.89 106 THR A CA 1
ATOM 813 C C . THR A 1 106 ? 11.872 16.269 -11.867 1.00 27.89 106 THR A C 1
ATOM 815 O O . THR A 1 106 ? 12.831 15.506 -11.800 1.00 27.89 106 THR A O 1
ATOM 818 N N . ALA A 1 107 ? 10.965 16.246 -12.836 1.00 31.80 107 ALA A N 1
ATOM 819 C CA . ALA A 1 107 ? 11.301 16.202 -14.250 1.00 31.80 107 ALA A CA 1
ATOM 820 C C . ALA A 1 107 ? 10.619 17.433 -14.863 1.00 31.80 107 ALA A C 1
ATOM 822 O O . ALA A 1 107 ? 9.508 17.763 -14.373 1.00 31.80 107 ALA A O 1
#

Radius of gyration: 15.11 Å; Cα contacts (8 Å, |Δi|>4): 84; chains: 1; bounding box: 38×31×39 Å

Mean predicted aligned error: 8.84 Å